Protein AF-A0A6V7I899-F1 (afdb_monomer_lite)

Radius of gyration: 15.11 Å; chains: 1; bounding box: 38×26×39 Å

InterPro domains:
  IPR002553 Clathrin/coatomer adaptor, adaptin-like, N-terminal [PF01602] (1-137)
  IPR011989 Armadillo-like helical [G3DSA:1.25.10.10] (1-137)
  IPR016024 Armadillo-type fold [SSF48371] (1-136)
  IPR017105 Adaptor protein complex AP-3, delta subunit [PTHR22781] (2-137)

Structure (mmCIF, N/CA/C/O backbone):
data_AF-A0A6V7I899-F1
#
_entry.id   AF-A0A6V7I899-F1
#
loop_
_atom_site.group_PDB
_atom_site.id
_atom_site.type_symbol
_atom_site.label_atom_id
_atom_site.label_alt_id
_atom_site.label_comp_id
_atom_site.label_asym_id
_atom_site.label_entity_id
_atom_site.label_seq_id
_atom_site.pdbx_PDB_ins_code
_atom_site.Cartn_x
_atom_site.Cartn_y
_atom_site.Cartn_z
_atom_site.occupancy
_atom_site.B_iso_or_equiv
_atom_site.auth_seq_id
_atom_site.auth_comp_id
_atom_site.auth_asym_id
_atom_site.auth_atom_id
_atom_site.pdbx_PDB_model_num
ATOM 1 N N . LEU A 1 1 ? 17.035 -5.166 -20.868 1.00 56.00 1 LEU A N 1
ATOM 2 C CA . LEU A 1 1 ? 16.602 -3.821 -20.410 1.00 56.00 1 LEU A CA 1
ATOM 3 C C . LEU A 1 1 ? 15.640 -3.909 -19.223 1.00 56.00 1 LEU A C 1
ATOM 5 O O . LEU A 1 1 ? 16.008 -3.423 -18.166 1.00 56.00 1 LEU A O 1
ATOM 9 N N . LEU A 1 2 ? 14.507 -4.622 -19.330 1.00 61.47 2 LEU A N 1
ATOM 10 C CA . LEU A 1 2 ? 13.535 -4.794 -18.228 1.00 61.47 2 LEU A CA 1
ATOM 11 C C . LEU A 1 2 ? 14.137 -5.317 -16.905 1.00 61.47 2 LEU A C 1
ATOM 13 O O . LEU A 1 2 ? 13.838 -4.766 -15.847 1.00 61.47 2 LEU A O 1
ATOM 17 N N . MET A 1 3 ? 15.039 -6.310 -16.945 1.00 71.50 3 MET A N 1
ATOM 18 C CA . MET A 1 3 ? 15.697 -6.805 -15.721 1.00 71.50 3 MET A CA 1
ATOM 19 C C . MET A 1 3 ? 16.576 -5.746 -15.037 1.00 71.50 3 MET A C 1
ATOM 21 O O . MET A 1 3 ? 16.564 -5.639 -13.816 1.00 71.50 3 MET A O 1
ATOM 25 N N . LEU A 1 4 ? 17.323 -4.942 -15.804 1.00 73.06 4 LEU A N 1
ATOM 26 C CA . LEU A 1 4 ? 18.197 -3.906 -15.240 1.00 73.06 4 LEU A CA 1
ATOM 27 C C . LEU A 1 4 ? 17.371 -2.801 -14.579 1.00 73.06 4 LEU A C 1
ATOM 29 O O . LEU A 1 4 ? 17.677 -2.400 -13.460 1.00 73.06 4 LEU A O 1
ATOM 33 N N . THR A 1 5 ? 16.287 -2.367 -15.227 1.00 74.25 5 THR A N 1
ATOM 34 C CA . THR A 1 5 ? 15.362 -1.374 -14.666 1.00 74.25 5 THR A CA 1
ATOM 35 C C . THR A 1 5 ? 14.711 -1.882 -13.380 1.00 74.25 5 THR A C 1
ATOM 37 O O . THR A 1 5 ? 14.693 -1.169 -12.382 1.00 74.25 5 THR A O 1
ATOM 40 N N . THR A 1 6 ? 14.252 -3.136 -13.361 1.00 78.69 6 THR A N 1
ATOM 41 C CA . THR A 1 6 ? 13.651 -3.756 -12.167 1.00 78.69 6 THR A CA 1
ATOM 42 C C . THR A 1 6 ? 14.662 -3.869 -11.023 1.00 78.69 6 THR A C 1
ATOM 44 O O . THR A 1 6 ? 14.337 -3.567 -9.877 1.00 78.69 6 THR A O 1
ATOM 47 N N . ASN A 1 7 ? 15.916 -4.217 -11.329 1.00 84.00 7 ASN A N 1
ATOM 48 C CA . ASN A 1 7 ? 16.988 -4.294 -10.335 1.00 84.00 7 ASN A CA 1
ATOM 49 C C . ASN A 1 7 ? 17.362 -2.923 -9.753 1.00 84.00 7 ASN A C 1
ATOM 51 O O . ASN A 1 7 ? 17.616 -2.829 -8.554 1.00 84.00 7 ASN A O 1
ATOM 55 N N . MET A 1 8 ? 17.373 -1.861 -10.567 1.00 87.44 8 MET A N 1
ATOM 56 C CA . MET A 1 8 ? 17.592 -0.495 -10.074 1.00 87.44 8 MET A CA 1
ATOM 57 C C . MET A 1 8 ? 16.446 -0.040 -9.169 1.00 87.44 8 MET A C 1
ATOM 59 O O . MET A 1 8 ? 16.702 0.409 -8.058 1.00 87.44 8 MET A O 1
ATOM 63 N N . ILE A 1 9 ? 15.191 -0.275 -9.570 1.00 87.00 9 ILE A N 1
ATOM 64 C CA . ILE A 1 9 ? 14.027 0.036 -8.727 1.00 87.00 9 ILE A CA 1
ATOM 65 C C . ILE A 1 9 ? 14.115 -0.717 -7.397 1.00 87.00 9 ILE A C 1
ATOM 67 O O . ILE A 1 9 ? 13.925 -0.124 -6.339 1.00 87.00 9 ILE A O 1
ATOM 71 N N . ARG A 1 10 ? 14.452 -2.013 -7.420 1.00 89.06 10 ARG A N 1
ATOM 72 C CA . ARG A 1 10 ? 14.617 -2.806 -6.194 1.00 89.06 10 ARG A CA 1
ATOM 73 C C . ARG A 1 10 ? 15.708 -2.235 -5.288 1.00 89.06 10 ARG A C 1
ATOM 75 O O . ARG A 1 10 ? 15.520 -2.191 -4.074 1.00 89.06 10 ARG A O 1
ATOM 82 N N . LYS A 1 11 ? 16.830 -1.787 -5.856 1.00 91.81 11 LYS A N 1
ATOM 83 C CA . LYS A 1 11 ? 17.900 -1.130 -5.096 1.00 91.81 11 LYS A CA 1
ATOM 84 C C . LYS A 1 11 ? 17.389 0.141 -4.413 1.00 91.81 11 LYS A C 1
ATOM 86 O O . LYS A 1 11 ? 17.626 0.309 -3.220 1.00 91.81 11 LYS A O 1
ATOM 91 N N . ASP A 1 12 ? 16.648 0.978 -5.133 1.00 91.69 12 ASP A N 1
ATOM 92 C CA . ASP A 1 12 ? 16.122 2.235 -4.592 1.00 91.69 12 ASP A CA 1
ATOM 93 C C . ASP A 1 12 ? 15.066 1.992 -3.501 1.00 91.69 12 ASP A C 1
ATOM 95 O O . ASP A 1 12 ? 15.077 2.656 -2.464 1.00 91.69 12 ASP A O 1
ATOM 99 N N . LEU A 1 13 ? 14.205 0.980 -3.673 1.00 91.31 13 LEU A N 1
ATOM 100 C CA . LEU A 1 13 ? 13.227 0.554 -2.660 1.00 91.31 13 LEU A CA 1
ATOM 101 C C . LEU A 1 13 ? 13.884 0.076 -1.358 1.00 91.31 13 LEU A C 1
ATOM 103 O O . LEU A 1 13 ? 13.314 0.256 -0.282 1.00 91.31 13 LEU A O 1
ATOM 107 N N . ASN A 1 14 ? 15.079 -0.507 -1.452 1.00 91.06 14 ASN A N 1
ATOM 108 C CA . ASN A 1 14 ? 15.859 -0.991 -0.315 1.00 91.06 14 ASN A CA 1
ATOM 109 C C . ASN A 1 14 ? 16.901 0.034 0.178 1.00 91.06 14 ASN A C 1
ATOM 111 O O . ASN A 1 14 ? 17.789 -0.319 0.958 1.00 91.06 14 ASN A O 1
ATOM 115 N N . SER A 1 15 ? 16.811 1.301 -0.249 1.00 92.44 15 SER A N 1
ATOM 116 C CA . SER A 1 15 ? 17.709 2.356 0.231 1.00 92.44 15 SER A CA 1
ATOM 117 C C . SER A 1 15 ?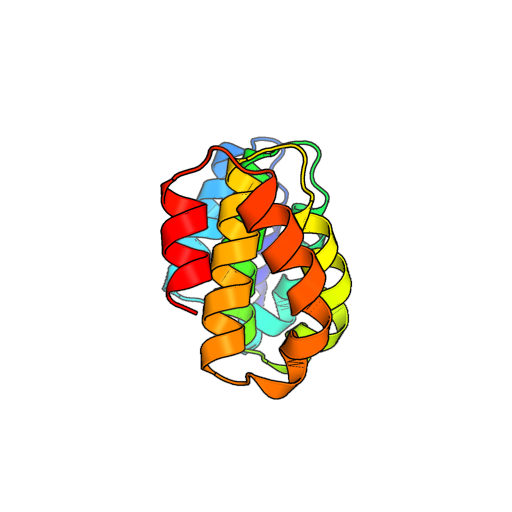 17.618 2.519 1.752 1.00 92.44 15 SER A C 1
ATOM 119 O O . SER A 1 15 ? 16.539 2.502 2.352 1.00 92.44 15 SER A O 1
ATOM 121 N N . GLN A 1 16 ? 18.768 2.735 2.398 1.00 90.19 16 GLN A N 1
ATOM 122 C CA . GLN A 1 16 ? 18.821 3.043 3.831 1.00 90.19 16 GLN A CA 1
ATOM 123 C C . GLN A 1 16 ? 18.106 4.365 4.147 1.00 90.19 16 GLN A C 1
ATOM 125 O O . GLN A 1 16 ? 17.491 4.521 5.214 1.00 90.19 16 GLN A O 1
ATOM 130 N N . ASN A 1 17 ? 18.141 5.302 3.199 1.00 94.00 17 ASN A N 1
ATOM 131 C CA . ASN A 1 17 ? 17.411 6.551 3.278 1.00 94.00 17 ASN A CA 1
ATOM 132 C C . ASN A 1 17 ? 15.933 6.323 2.928 1.00 94.00 17 ASN A C 1
ATOM 134 O O . ASN A 1 17 ? 15.565 5.938 1.820 1.00 94.00 17 ASN A O 1
ATOM 138 N N . GLN A 1 18 ? 15.060 6.610 3.894 1.00 93.50 18 GLN A N 1
ATOM 139 C CA . GLN A 1 18 ? 13.619 6.421 3.733 1.00 93.50 18 GLN A CA 1
ATOM 140 C C . GLN A 1 18 ? 12.993 7.342 2.686 1.00 93.50 18 GLN A C 1
ATOM 142 O O . GLN A 1 18 ? 11.941 7.012 2.144 1.00 93.50 18 GLN A O 1
ATOM 147 N N . TYR A 1 19 ? 13.603 8.496 2.419 1.00 94.88 19 TYR A N 1
ATOM 148 C CA . TYR A 1 19 ? 13.076 9.432 1.434 1.00 94.88 19 TYR A CA 1
ATOM 149 C C . TYR A 1 19 ? 13.340 8.941 0.016 1.00 94.88 19 TYR A C 1
ATOM 151 O O . TYR A 1 19 ? 12.439 9.028 -0.812 1.00 94.88 19 TYR A O 1
ATOM 159 N N . ASP A 1 20 ? 14.494 8.319 -0.224 1.00 94.19 20 ASP A N 1
ATOM 160 C CA . ASP A 1 20 ? 14.818 7.711 -1.517 1.00 94.19 20 ASP A CA 1
ATOM 161 C C . ASP A 1 20 ? 13.875 6.538 -1.801 1.00 94.19 20 ASP A C 1
ATOM 163 O O . ASP A 1 20 ? 13.207 6.510 -2.833 1.00 94.19 20 ASP A O 1
ATOM 167 N N . ALA A 1 21 ? 13.706 5.632 -0.830 1.00 94.44 21 ALA A N 1
ATOM 168 C CA . ALA A 1 21 ? 12.765 4.519 -0.953 1.00 94.44 21 ALA A CA 1
ATOM 169 C C . ALA A 1 21 ? 11.306 4.998 -1.106 1.00 94.44 21 ALA A C 1
ATOM 171 O O . ALA A 1 21 ? 10.535 4.458 -1.901 1.00 94.44 21 ALA A O 1
ATOM 172 N N . GLY A 1 22 ? 10.905 6.049 -0.383 1.00 94.69 22 GLY A N 1
ATOM 173 C CA . GLY A 1 22 ? 9.570 6.636 -0.508 1.00 94.69 22 GLY A CA 1
ATOM 174 C C . GLY A 1 22 ? 9.332 7.351 -1.840 1.00 94.69 22 GLY A C 1
ATOM 175 O O . GLY A 1 22 ? 8.211 7.309 -2.367 1.00 94.69 22 GLY A O 1
ATOM 176 N N . LEU A 1 23 ? 10.364 7.985 -2.400 1.00 94.75 23 LEU A N 1
ATOM 177 C CA . LEU A 1 23 ? 10.333 8.581 -3.731 1.00 94.75 23 LEU A CA 1
ATOM 178 C C . LEU A 1 23 ? 10.238 7.489 -4.795 1.00 94.75 23 LEU A C 1
ATOM 180 O O . LEU A 1 23 ? 9.377 7.589 -5.664 1.00 94.75 23 LEU A O 1
ATOM 184 N N . ALA A 1 24 ? 11.018 6.414 -4.668 1.00 94.62 24 ALA A N 1
ATOM 185 C CA . ALA A 1 24 ? 10.957 5.255 -5.553 1.00 94.62 24 ALA A CA 1
ATOM 186 C C . ALA A 1 24 ? 9.556 4.622 -5.567 1.00 94.62 24 ALA A C 1
ATOM 188 O O . ALA A 1 24 ? 8.988 4.425 -6.640 1.00 94.62 24 ALA A O 1
ATOM 189 N N . LEU A 1 25 ? 8.937 4.404 -4.398 1.00 95.31 25 LEU A N 1
ATOM 190 C CA . LEU A 1 25 ? 7.542 3.943 -4.303 1.00 95.31 25 LEU A CA 1
ATOM 191 C C . LEU A 1 25 ? 6.564 4.902 -4.995 1.00 95.31 25 LEU A C 1
ATOM 193 O O . LEU A 1 25 ? 5.647 4.473 -5.695 1.00 95.31 25 LEU A O 1
ATOM 197 N N . SER A 1 26 ? 6.746 6.210 -4.797 1.00 94.19 26 SER A N 1
ATOM 198 C CA . SER A 1 26 ? 5.863 7.222 -5.387 1.00 94.19 26 SER A CA 1
ATOM 199 C C . SER A 1 26 ? 6.010 7.273 -6.910 1.00 94.19 26 SER A C 1
ATOM 201 O O . SER A 1 26 ? 5.003 7.293 -7.612 1.00 94.19 26 SER A O 1
ATOM 203 N N . GLY A 1 27 ? 7.240 7.227 -7.422 1.00 92.81 27 GLY A N 1
ATOM 204 C CA . GLY A 1 27 ? 7.532 7.176 -8.852 1.00 92.81 27 GLY A CA 1
ATOM 205 C C . GLY A 1 27 ? 6.991 5.904 -9.496 1.00 92.81 27 GLY A C 1
ATOM 206 O O . GLY A 1 27 ? 6.253 5.983 -10.477 1.00 92.81 27 GLY A O 1
ATOM 207 N N . LEU A 1 28 ? 7.256 4.742 -8.888 1.00 93.69 28 LEU A N 1
ATOM 208 C CA . LEU A 1 28 ? 6.769 3.444 -9.362 1.00 93.69 28 LEU A CA 1
ATOM 209 C C . LEU A 1 28 ? 5.241 3.425 -9.521 1.00 93.69 28 LEU A C 1
ATOM 211 O O . LEU A 1 28 ? 4.725 2.839 -10.471 1.00 93.69 28 LEU A O 1
ATOM 215 N N . SER A 1 29 ? 4.504 4.118 -8.646 1.00 93.06 29 SER A N 1
ATOM 216 C CA . SER A 1 29 ? 3.038 4.203 -8.711 1.00 93.06 29 SER A CA 1
ATOM 217 C C . SER A 1 29 ? 2.492 4.795 -10.020 1.00 93.06 29 SER A C 1
ATOM 219 O O . SER A 1 29 ? 1.353 4.494 -10.391 1.00 93.06 29 SER A O 1
ATOM 221 N N . CYS A 1 30 ? 3.294 5.597 -10.730 1.00 92.06 30 CYS A N 1
ATOM 222 C CA . CYS A 1 30 ? 2.905 6.264 -11.971 1.00 92.06 30 CYS A CA 1
ATOM 223 C C . CYS A 1 30 ? 2.997 5.351 -13.201 1.00 92.06 30 CYS A C 1
ATOM 225 O O . CYS A 1 30 ? 2.216 5.515 -14.134 1.00 92.06 30 CYS A O 1
ATOM 227 N N . PHE A 1 31 ? 3.924 4.391 -13.209 1.00 92.50 31 PHE A N 1
ATOM 228 C CA . PHE A 1 31 ? 4.238 3.578 -14.394 1.00 92.50 31 PHE A CA 1
ATOM 229 C C . PHE A 1 31 ? 4.258 2.068 -14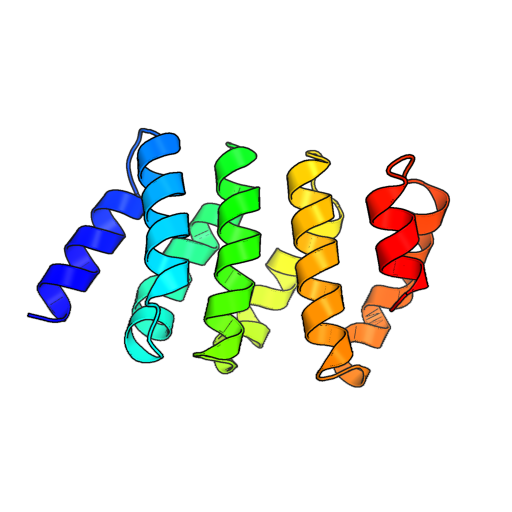.128 1.00 92.50 31 PHE A C 1
ATOM 231 O O . PHE A 1 31 ? 4.745 1.298 -14.954 1.00 92.50 31 PHE A O 1
ATOM 238 N N . ILE A 1 32 ? 3.716 1.614 -12.996 1.00 93.62 32 ILE A N 1
ATOM 239 C CA . ILE A 1 32 ? 3.667 0.186 -12.681 1.00 93.62 32 ILE A CA 1
ATOM 240 C C . ILE A 1 32 ? 2.880 -0.612 -13.736 1.00 93.62 32 ILE A C 1
ATOM 242 O O . ILE A 1 32 ? 1.703 -0.346 -14.019 1.00 93.62 32 ILE A O 1
ATOM 246 N N . SER A 1 33 ? 3.552 -1.617 -14.298 1.00 93.38 33 SER A N 1
ATOM 247 C CA . SER A 1 33 ? 3.004 -2.624 -15.208 1.00 93.38 33 SER A CA 1
ATOM 248 C C . SER A 1 33 ? 2.681 -3.927 -14.456 1.00 93.38 33 SER A C 1
ATOM 250 O O . SER A 1 33 ? 3.134 -4.099 -13.322 1.00 93.38 33 SER A O 1
ATOM 252 N N . PRO A 1 34 ? 1.912 -4.861 -15.049 1.00 94.19 34 PRO A N 1
ATOM 253 C CA . PRO A 1 34 ? 1.666 -6.178 -14.452 1.00 94.19 34 PRO A CA 1
ATOM 254 C C . PRO A 1 34 ? 2.948 -6.964 -14.148 1.00 94.19 34 PRO A C 1
ATOM 256 O O . PRO A 1 34 ? 3.040 -7.584 -13.091 1.00 94.19 34 PRO A O 1
ATOM 259 N N . ASP A 1 35 ? 3.957 -6.890 -15.020 1.00 92.12 35 ASP A N 1
ATOM 260 C CA . ASP A 1 35 ? 5.231 -7.589 -14.810 1.00 92.12 35 ASP A CA 1
ATOM 261 C C . ASP A 1 35 ? 6.033 -6.971 -13.662 1.00 92.12 35 ASP A C 1
ATOM 263 O O . ASP A 1 35 ? 6.450 -7.683 -12.754 1.00 92.12 35 ASP A O 1
ATOM 267 N N . LEU A 1 36 ? 6.138 -5.635 -13.612 1.00 92.88 36 LEU A N 1
ATOM 268 C CA . LEU A 1 36 ? 6.775 -4.942 -12.485 1.00 92.88 36 LEU A CA 1
ATOM 269 C C . LEU A 1 36 ? 6.043 -5.209 -11.166 1.00 92.88 36 LEU A C 1
ATOM 271 O O . LEU A 1 36 ? 6.676 -5.372 -10.127 1.00 92.88 36 LEU A O 1
ATOM 275 N N . ALA A 1 37 ? 4.709 -5.258 -11.197 1.00 94.19 37 ALA A N 1
ATOM 276 C CA . ALA A 1 37 ? 3.905 -5.596 -10.031 1.00 94.19 37 ALA A CA 1
ATOM 277 C C . ALA A 1 37 ? 4.216 -7.009 -9.530 1.00 94.19 37 ALA A C 1
ATOM 279 O O . ALA A 1 37 ? 4.433 -7.185 -8.334 1.00 94.19 37 ALA A O 1
ATOM 280 N N . ARG A 1 38 ? 4.289 -7.993 -10.431 1.00 94.06 38 ARG A N 1
ATOM 281 C CA . ARG A 1 38 ? 4.638 -9.378 -10.096 1.00 94.06 38 ARG A CA 1
ATOM 282 C C . ARG A 1 38 ? 6.052 -9.486 -9.516 1.00 94.06 38 ARG A C 1
ATOM 284 O O . ARG A 1 38 ? 6.237 -10.159 -8.506 1.00 94.06 38 ARG A O 1
ATOM 291 N N . ASP A 1 39 ? 7.016 -8.787 -10.106 1.00 93.38 39 ASP A N 1
ATOM 292 C CA . ASP A 1 39 ? 8.434 -8.904 -9.744 1.00 93.38 39 ASP A CA 1
ATOM 293 C C . ASP A 1 39 ? 8.813 -8.146 -8.461 1.00 93.38 39 ASP A C 1
ATOM 295 O O . ASP A 1 39 ? 9.788 -8.506 -7.795 1.00 93.38 39 ASP A O 1
ATOM 299 N N . LEU A 1 40 ? 8.061 -7.095 -8.108 1.00 94.12 40 LEU A N 1
ATOM 300 C CA . LEU A 1 40 ? 8.360 -6.207 -6.975 1.00 94.12 40 LEU A CA 1
ATOM 301 C C . LEU A 1 40 ? 7.380 -6.343 -5.803 1.00 94.12 40 LEU A C 1
ATOM 303 O O . LEU A 1 40 ? 7.604 -5.738 -4.757 1.00 94.12 40 LEU A O 1
ATOM 307 N N . VAL A 1 41 ? 6.296 -7.121 -5.925 1.00 94.56 41 VAL A N 1
ATOM 308 C CA . VAL A 1 41 ? 5.289 -7.244 -4.851 1.00 94.56 41 VAL A CA 1
ATOM 309 C C . VAL A 1 41 ? 5.903 -7.669 -3.519 1.00 94.56 41 VAL A C 1
ATOM 311 O O . VAL A 1 41 ? 5.518 -7.150 -2.474 1.00 94.56 41 VAL A O 1
ATOM 314 N N . ASN A 1 42 ? 6.884 -8.573 -3.542 1.00 94.00 42 ASN A N 1
ATOM 315 C CA . ASN A 1 42 ? 7.544 -9.046 -2.329 1.00 94.00 42 ASN A CA 1
ATOM 316 C C . ASN A 1 42 ? 8.362 -7.932 -1.665 1.00 94.00 42 ASN A C 1
ATOM 318 O O . ASN A 1 42 ? 8.231 -7.739 -0.458 1.00 94.00 42 ASN A O 1
ATOM 322 N N . ASP A 1 43 ? 9.113 -7.152 -2.448 1.00 94.19 43 ASP A N 1
ATOM 323 C CA . ASP A 1 43 ? 9.862 -5.983 -1.969 1.00 94.19 43 ASP A CA 1
ATOM 324 C C . ASP A 1 43 ? 8.927 -4.892 -1.412 1.00 94.19 43 ASP A C 1
ATOM 326 O O . ASP A 1 43 ? 9.220 -4.239 -0.416 1.00 94.19 43 ASP A O 1
ATOM 330 N N . ILE A 1 44 ? 7.750 -4.697 -2.011 1.00 95.12 44 ILE A N 1
ATOM 331 C CA . ILE A 1 44 ? 6.764 -3.734 -1.494 1.00 95.12 44 ILE A CA 1
ATOM 332 C C . ILE A 1 44 ? 6.125 -4.264 -0.200 1.00 95.12 44 ILE A C 1
ATOM 334 O 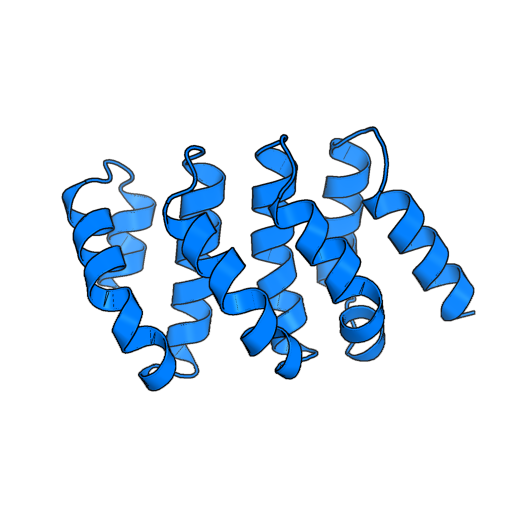O . ILE A 1 44 ? 5.889 -3.502 0.740 1.00 95.12 44 ILE A O 1
ATOM 338 N N . MET A 1 45 ? 5.872 -5.573 -0.113 1.00 93.88 45 MET A N 1
ATOM 339 C CA . MET A 1 45 ? 5.322 -6.197 1.089 1.00 93.88 45 MET A CA 1
ATOM 340 C C . MET A 1 45 ? 6.275 -6.128 2.286 1.00 93.88 45 MET A C 1
ATOM 342 O O . MET A 1 45 ? 5.795 -5.959 3.406 1.00 93.88 45 MET A O 1
ATOM 346 N N . THR A 1 46 ? 7.594 -6.222 2.093 1.00 94.19 46 THR A N 1
ATOM 347 C CA . THR A 1 46 ? 8.560 -6.038 3.195 1.00 94.19 46 THR A CA 1
ATOM 348 C C . THR A 1 46 ? 8.547 -4.600 3.723 1.00 94.19 46 THR A C 1
ATOM 350 O O . THR A 1 46 ? 8.694 -4.374 4.926 1.00 94.19 46 THR A O 1
ATOM 353 N N . LEU A 1 47 ? 8.268 -3.609 2.871 1.00 94.75 47 LEU A N 1
ATOM 354 C CA . LEU A 1 47 ? 8.142 -2.211 3.296 1.00 94.75 47 LEU A CA 1
ATOM 355 C C . LEU A 1 47 ? 6.885 -1.952 4.150 1.00 94.75 47 LEU A C 1
ATOM 357 O O . LEU A 1 47 ? 6.891 -1.025 4.963 1.00 94.75 47 LEU A O 1
ATOM 361 N N . LEU A 1 48 ? 5.846 -2.798 4.066 1.00 94.19 48 LEU A N 1
ATOM 362 C CA . LEU A 1 48 ? 4.685 -2.742 4.976 1.00 94.19 48 LEU A CA 1
ATOM 363 C C . LEU A 1 48 ? 5.060 -3.040 6.436 1.00 94.19 48 LEU A C 1
ATOM 365 O O . LEU A 1 48 ? 4.365 -2.593 7.351 1.00 94.19 48 LEU A O 1
ATOM 369 N N . THR A 1 49 ? 6.150 -3.777 6.659 1.00 93.31 49 THR A N 1
ATOM 370 C CA . THR A 1 49 ? 6.662 -4.129 7.992 1.00 93.31 49 THR A CA 1
ATOM 371 C C . THR A 1 49 ? 7.824 -3.240 8.436 1.00 93.31 49 THR A C 1
ATOM 373 O O . THR A 1 49 ? 8.462 -3.519 9.445 1.00 93.31 49 THR A O 1
ATOM 376 N N . SER A 1 50 ? 8.118 -2.158 7.705 1.00 94.38 50 SER A N 1
ATOM 377 C CA . SER A 1 50 ? 9.189 -1.229 8.071 1.00 94.38 50 SER A CA 1
ATOM 378 C C . SER A 1 50 ? 8.944 -0.594 9.443 1.00 94.38 50 SER A C 1
ATOM 380 O O . SER A 1 50 ? 7.821 -0.206 9.774 1.00 94.38 50 SER A O 1
ATOM 382 N N . THR A 1 51 ? 10.008 -0.381 10.217 1.00 94.19 51 THR A N 1
ATOM 383 C CA . THR A 1 51 ? 9.946 0.394 11.468 1.00 94.19 51 THR A CA 1
ATOM 384 C C . THR A 1 51 ? 9.533 1.848 11.223 1.00 94.19 51 THR A C 1
ATOM 386 O O . THR A 1 51 ? 8.949 2.482 12.099 1.00 94.19 51 THR A O 1
ATOM 389 N N . LYS A 1 52 ? 9.750 2.363 10.006 1.00 94.94 52 LYS A N 1
ATOM 390 C CA . LYS A 1 52 ? 9.482 3.751 9.617 1.00 94.94 52 LYS A CA 1
ATOM 391 C C . LYS A 1 52 ? 8.026 3.917 9.141 1.00 94.94 52 LYS A C 1
ATOM 393 O O . LYS A 1 52 ? 7.684 3.393 8.075 1.00 94.94 52 LYS A O 1
ATOM 398 N N . PRO A 1 53 ? 7.168 4.683 9.847 1.00 96.12 53 PRO A N 1
ATOM 399 C CA . PRO A 1 53 ? 5.762 4.859 9.459 1.00 96.12 53 PRO A CA 1
ATOM 400 C C . PRO A 1 53 ? 5.581 5.476 8.069 1.00 96.12 53 PRO A C 1
ATOM 402 O O . PRO A 1 53 ? 4.683 5.095 7.319 1.00 96.12 53 PRO A O 1
ATOM 405 N N . TYR A 1 54 ? 6.486 6.379 7.683 1.00 95.88 54 TYR A N 1
ATOM 406 C CA . TYR A 1 54 ? 6.504 6.989 6.355 1.00 95.88 54 TYR A CA 1
ATOM 407 C C . TYR A 1 54 ? 6.547 5.942 5.229 1.00 95.88 54 TYR A C 1
ATOM 409 O O . TYR A 1 54 ? 5.747 6.012 4.291 1.00 95.88 54 TYR A O 1
ATOM 417 N N . LEU A 1 55 ? 7.429 4.942 5.356 1.00 96.94 55 LEU A N 1
ATOM 418 C CA . LEU A 1 55 ? 7.556 3.859 4.381 1.00 96.94 55 LEU A CA 1
ATOM 419 C C . LEU A 1 55 ? 6.344 2.935 4.408 1.00 96.94 55 LEU A C 1
ATOM 421 O O . LEU A 1 55 ? 5.805 2.643 3.343 1.00 96.94 55 LEU A O 1
ATOM 425 N N . ARG A 1 56 ? 5.852 2.557 5.598 1.00 96.88 56 ARG A N 1
ATOM 426 C CA . ARG A 1 56 ? 4.635 1.735 5.717 1.00 96.88 56 ARG A CA 1
ATOM 427 C C . ARG A 1 56 ? 3.454 2.387 5.004 1.00 96.88 56 ARG A C 1
ATOM 429 O O . ARG A 1 56 ? 2.789 1.745 4.196 1.00 96.88 56 ARG A O 1
ATOM 436 N N . LYS A 1 57 ? 3.233 3.687 5.228 1.00 96.38 57 LYS A N 1
ATOM 437 C CA . LYS A 1 57 ? 2.150 4.452 4.595 1.00 96.38 57 LYS A CA 1
ATOM 438 C C . LYS A 1 57 ? 2.269 4.446 3.070 1.00 96.38 57 LYS A C 1
ATOM 440 O O . LYS A 1 57 ? 1.286 4.200 2.372 1.00 96.38 57 LYS A O 1
ATOM 445 N N . LYS A 1 58 ? 3.467 4.717 2.543 1.00 96.56 58 LYS A N 1
ATOM 446 C CA . LYS A 1 58 ? 3.731 4.713 1.096 1.00 96.56 58 LYS A CA 1
ATOM 447 C C . LYS A 1 58 ? 3.555 3.316 0.496 1.00 96.56 58 LYS A C 1
ATOM 449 O O . LYS A 1 58 ? 2.929 3.195 -0.553 1.00 96.56 58 LYS A O 1
ATOM 454 N N . ALA A 1 59 ? 4.029 2.278 1.180 1.00 96.75 59 ALA A N 1
ATOM 455 C CA . ALA A 1 59 ? 3.883 0.890 0.758 1.00 96.75 59 ALA A CA 1
ATOM 456 C C . ALA A 1 59 ? 2.408 0.469 0.703 1.00 96.75 59 ALA A C 1
ATOM 458 O O . ALA A 1 59 ? 1.983 -0.097 -0.299 1.00 96.75 59 ALA A O 1
ATOM 459 N N . VAL A 1 60 ? 1.593 0.832 1.703 1.00 97.12 60 VAL A N 1
ATOM 460 C CA . VAL A 1 60 ? 0.140 0.573 1.694 1.00 97.12 60 VAL A CA 1
ATOM 461 C C . VAL A 1 60 ? -0.527 1.180 0.456 1.00 97.12 60 VAL A C 1
ATOM 463 O O . VAL A 1 60 ? -1.262 0.492 -0.250 1.00 97.12 60 VAL A O 1
ATOM 466 N N . LEU A 1 61 ? -0.241 2.448 0.144 1.00 96.12 61 LEU A N 1
ATOM 467 C CA . LEU A 1 61 ? -0.788 3.102 -1.051 1.00 96.12 61 LEU A CA 1
ATOM 468 C C . LEU A 1 61 ? -0.284 2.456 -2.349 1.00 96.12 61 LEU A C 1
ATOM 470 O O . LEU A 1 61 ? -1.042 2.333 -3.311 1.00 96.12 61 LEU A O 1
ATOM 474 N N . MET A 1 62 ? 0.975 2.018 -2.376 1.00 96.06 62 MET A N 1
ATOM 475 C CA . MET A 1 62 ? 1.553 1.336 -3.529 1.00 96.06 62 MET A CA 1
ATOM 476 C C . MET A 1 62 ? 0.911 -0.038 -3.766 1.00 96.06 62 MET A C 1
ATOM 478 O O . MET A 1 62 ? 0.626 -0.389 -4.912 1.00 96.06 62 MET A O 1
ATOM 482 N N . MET A 1 63 ? 0.586 -0.779 -2.701 1.00 95.19 63 MET A N 1
ATOM 483 C CA . MET A 1 63 ? -0.106 -2.070 -2.796 1.00 95.19 63 MET A CA 1
ATOM 484 C C . MET A 1 63 ? -1.454 -1.955 -3.512 1.00 95.19 63 MET A C 1
ATOM 486 O O . MET A 1 63 ? -1.798 -2.834 -4.295 1.00 95.19 63 MET A O 1
ATOM 490 N N . TYR A 1 64 ? -2.188 -0.851 -3.339 1.00 94.88 64 TYR A N 1
ATOM 491 C CA . TYR A 1 64 ? -3.409 -0.618 -4.115 1.00 94.88 64 TYR A CA 1
ATOM 492 C C . TYR A 1 64 ? -3.145 -0.635 -5.625 1.00 94.88 64 TYR A C 1
ATOM 494 O O . TYR A 1 64 ? -3.848 -1.314 -6.371 1.00 94.88 64 TYR A O 1
ATOM 502 N N . LYS A 1 65 ? -2.102 0.068 -6.084 1.00 94.81 65 LYS A N 1
ATOM 503 C CA . LYS A 1 65 ? -1.718 0.095 -7.504 1.00 94.81 65 LYS A CA 1
ATOM 504 C C . LYS A 1 65 ? -1.261 -1.280 -7.993 1.00 94.81 65 LYS A C 1
ATOM 506 O O . LYS A 1 65 ? -1.616 -1.656 -9.107 1.00 94.81 65 LYS A O 1
ATOM 511 N N . VAL A 1 66 ? -0.545 -2.034 -7.154 1.00 95.69 66 VAL A N 1
ATOM 512 C CA . VAL A 1 66 ? -0.176 -3.432 -7.429 1.00 95.69 66 VAL A CA 1
ATOM 513 C C . VAL A 1 66 ? -1.430 -4.273 -7.650 1.00 95.69 66 VAL A C 1
ATOM 515 O O . VAL A 1 66 ? -1.529 -4.912 -8.687 1.00 95.69 66 VAL A O 1
ATOM 518 N N . PHE A 1 67 ? -2.433 -4.212 -6.769 1.00 94.38 67 PHE A N 1
ATOM 519 C CA . PHE A 1 67 ? -3.662 -5.007 -6.915 1.00 94.38 67 PHE A CA 1
ATOM 520 C C . PHE A 1 67 ? -4.469 -4.669 -8.172 1.00 94.38 67 PHE A C 1
ATOM 522 O O . PHE A 1 67 ? -5.149 -5.536 -8.712 1.00 94.38 67 PHE A O 1
ATOM 529 N N . LEU A 1 68 ? -4.390 -3.428 -8.661 1.00 92.19 68 LEU A N 1
ATOM 530 C CA . LEU A 1 68 ? -5.021 -3.042 -9.926 1.00 92.19 68 LEU A CA 1
ATOM 531 C C . LEU A 1 68 ? -4.320 -3.633 -11.158 1.00 92.19 68 LEU A C 1
ATOM 533 O O . LEU A 1 68 ? -4.952 -3.741 -12.207 1.00 92.19 68 LEU A O 1
ATOM 537 N N . ARG A 1 69 ? -3.029 -3.973 -11.061 1.00 94.56 69 ARG A N 1
ATOM 538 C CA . ARG A 1 69 ? -2.228 -4.533 -12.164 1.00 94.56 69 ARG A CA 1
ATOM 539 C C . ARG A 1 69 ? -2.013 -6.043 -12.055 1.00 94.56 69 ARG A C 1
ATOM 541 O O . ARG A 1 69 ? -1.933 -6.703 -13.082 1.00 94.56 69 ARG A O 1
ATOM 548 N N . PHE A 1 70 ? -1.930 -6.565 -10.836 1.00 94.50 70 PHE A N 1
ATOM 549 C CA . PHE A 1 70 ? -1.689 -7.964 -10.493 1.00 94.50 70 PHE A CA 1
ATOM 550 C C . PHE A 1 70 ? -2.611 -8.372 -9.323 1.00 94.50 70 PHE A C 1
ATOM 552 O O . PHE A 1 70 ? -2.203 -8.343 -8.156 1.00 94.50 70 PHE A O 1
ATOM 559 N N . PRO A 1 71 ? -3.890 -8.692 -9.602 1.00 91.62 71 PRO A N 1
ATOM 560 C CA . PRO A 1 71 ? -4.885 -8.984 -8.571 1.00 91.62 71 PRO A CA 1
ATOM 561 C C . PRO A 1 71 ? -4.575 -10.229 -7.731 1.00 91.62 71 PRO A C 1
ATOM 563 O O . PRO A 1 71 ? -5.012 -10.292 -6.579 1.00 91.62 71 PRO A O 1
ATOM 566 N N . GLU A 1 72 ? -3.812 -11.205 -8.248 1.00 92.25 72 GLU A N 1
ATOM 567 C CA . GLU A 1 72 ? -3.458 -12.410 -7.481 1.00 92.25 72 GLU A CA 1
ATOM 568 C C . GLU A 1 72 ? -2.639 -12.090 -6.220 1.00 92.25 72 GLU A C 1
ATOM 570 O O . GLU A 1 72 ? -2.725 -12.824 -5.234 1.00 92.25 72 GLU A O 1
ATOM 575 N N . ALA A 1 73 ? -1.929 -10.953 -6.194 1.00 92.25 73 ALA A N 1
ATOM 576 C CA . ALA A 1 73 ? -1.208 -10.471 -5.016 1.00 92.25 73 ALA A CA 1
ATOM 577 C C . ALA A 1 73 ? -2.113 -10.110 -3.828 1.00 92.25 73 ALA A C 1
ATOM 579 O O . ALA A 1 73 ? -1.631 -10.032 -2.697 1.00 92.25 73 ALA A O 1
ATOM 580 N N . LEU A 1 74 ? -3.413 -9.880 -4.046 1.00 90.81 74 LEU A N 1
ATOM 581 C CA . LEU A 1 74 ? -4.318 -9.452 -2.981 1.00 90.81 74 LEU A CA 1
ATOM 582 C C . LEU A 1 74 ? -4.453 -10.510 -1.887 1.00 90.81 74 LEU A C 1
ATOM 584 O O . LEU A 1 74 ? -4.333 -10.179 -0.713 1.00 90.81 74 LEU A O 1
ATOM 588 N N . ARG A 1 75 ? -4.671 -11.778 -2.256 1.00 88.88 75 ARG A N 1
ATOM 589 C CA . ARG A 1 75 ? -4.871 -12.872 -1.290 1.00 88.88 75 ARG A CA 1
ATOM 590 C C . ARG A 1 75 ? -3.711 -13.005 -0.288 1.00 88.88 75 ARG A C 1
ATOM 592 O O . ARG A 1 75 ? -3.995 -12.975 0.907 1.00 88.88 75 ARG A O 1
ATOM 599 N N . PRO A 1 76 ? -2.434 -13.101 -0.713 1.00 90.75 76 PRO A N 1
ATOM 600 C CA . PRO A 1 76 ? -1.313 -13.198 0.224 1.00 90.75 76 PRO A CA 1
ATOM 601 C C . PRO A 1 76 ? -1.037 -11.891 0.982 1.00 90.75 76 PRO A C 1
ATOM 603 O O . PRO A 1 76 ? -0.551 -11.935 2.110 1.00 90.75 76 PRO A O 1
ATOM 606 N N . ALA A 1 77 ? -1.354 -10.727 0.407 1.00 91.44 77 ALA A N 1
ATOM 607 C CA . ALA A 1 77 ? -1.127 -9.438 1.062 1.00 91.44 77 ALA A CA 1
ATOM 608 C C . ALA A 1 77 ? -2.244 -9.028 2.038 1.00 91.44 77 ALA A C 1
ATOM 610 O O . ALA A 1 77 ? -2.031 -8.162 2.888 1.00 91.44 77 ALA A O 1
ATOM 611 N N . PHE A 1 78 ? -3.434 -9.624 1.930 1.00 89.69 78 PHE A N 1
ATOM 612 C CA . PHE A 1 78 ? -4.613 -9.216 2.691 1.00 89.69 78 PHE A CA 1
ATOM 613 C C . PHE A 1 78 ? -4.440 -9.297 4.218 1.00 89.69 78 PHE A C 1
ATOM 615 O O . PHE A 1 78 ? -4.820 -8.330 4.881 1.00 89.69 78 PHE A O 1
ATOM 622 N N . PRO A 1 79 ? -3.824 -10.349 4.804 1.00 91.06 79 PRO A N 1
ATOM 623 C CA . PRO A 1 79 ? -3.571 -10.392 6.247 1.00 91.06 79 PRO A CA 1
ATOM 624 C C . PRO A 1 79 ? -2.723 -9.208 6.729 1.00 91.06 79 PRO A C 1
ATOM 626 O O . PRO A 1 79 ? -3.110 -8.511 7.663 1.00 91.06 79 PRO A O 1
ATOM 629 N N . ARG A 1 80 ? -1.635 -8.896 6.010 1.00 91.38 80 ARG A N 1
ATOM 630 C CA . ARG A 1 80 ? -0.772 -7.742 6.308 1.00 91.38 80 ARG A CA 1
ATOM 631 C C . ARG A 1 80 ? -1.524 -6.422 6.169 1.00 91.38 80 ARG A C 1
ATOM 633 O O . ARG A 1 80 ? -1.359 -5.535 6.996 1.00 91.38 80 ARG A O 1
ATOM 640 N N . LEU A 1 81 ? -2.366 -6.279 5.143 1.00 91.25 81 LEU A N 1
ATOM 641 C CA . LEU A 1 81 ? -3.180 -5.075 4.961 1.00 91.25 81 LEU A CA 1
ATOM 642 C C . LEU A 1 81 ? -4.185 -4.891 6.109 1.00 91.25 81 LEU A C 1
ATOM 644 O O . LEU A 1 81 ? -4.381 -3.768 6.567 1.00 91.25 81 LEU A O 1
ATOM 648 N N . LYS A 1 82 ? -4.780 -5.986 6.598 1.00 90.38 82 LYS A N 1
ATOM 649 C CA . LYS A 1 82 ? -5.685 -5.977 7.751 1.00 90.38 82 LYS A CA 1
ATOM 650 C C . LYS A 1 82 ? -4.970 -5.517 9.020 1.00 90.38 82 LYS A C 1
ATOM 652 O O . LYS A 1 82 ? -5.501 -4.662 9.715 1.00 90.38 82 LYS A O 1
ATOM 657 N N . GLU A 1 83 ? -3.754 -5.993 9.279 1.00 92.06 83 GLU A N 1
ATOM 658 C CA . GLU A 1 83 ? -2.938 -5.520 10.410 1.00 92.06 83 GLU A CA 1
ATOM 659 C C . GLU A 1 83 ? -2.670 -4.010 10.341 1.00 92.06 83 GLU A C 1
ATOM 661 O O . GLU A 1 83 ? -2.608 -3.338 11.367 1.00 92.06 83 GLU A O 1
ATOM 666 N N . LYS A 1 84 ? -2.536 -3.436 9.135 1.00 93.38 84 LYS A N 1
ATOM 667 C CA . LYS A 1 84 ? -2.316 -1.988 8.977 1.00 93.38 84 LYS A CA 1
ATOM 668 C C . LYS A 1 84 ? -3.548 -1.139 9.321 1.00 93.38 84 LYS A C 1
ATOM 670 O O . LYS A 1 84 ? -3.392 0.061 9.527 1.00 93.38 84 LYS A O 1
ATOM 675 N N . LEU A 1 85 ? -4.746 -1.723 9.423 1.00 90.06 85 LEU A N 1
ATOM 676 C CA . LEU A 1 85 ? -5.941 -1.018 9.916 1.00 90.06 85 LEU A CA 1
ATOM 677 C C . LEU A 1 85 ? -5.850 -0.682 11.411 1.00 90.06 85 LEU A C 1
ATOM 679 O O . LEU A 1 85 ? -6.545 0.214 11.880 1.00 90.06 85 LEU A O 1
ATOM 683 N N . GLU A 1 86 ? -4.982 -1.367 12.150 1.00 90.00 86 GLU A N 1
ATOM 684 C CA . GLU A 1 86 ? -4.717 -1.125 13.570 1.00 90.00 86 GLU A CA 1
ATOM 685 C C . GLU A 1 86 ? -3.268 -0.640 13.786 1.00 90.00 86 GLU A C 1
ATOM 687 O O . GLU A 1 86 ? -2.707 -0.806 14.866 1.00 90.00 86 GLU A O 1
ATOM 692 N N . ASP A 1 87 ? -2.637 -0.041 12.762 1.00 93.19 87 ASP A N 1
ATOM 693 C CA . ASP A 1 87 ? -1.281 0.512 12.889 1.00 93.19 87 ASP A CA 1
ATOM 694 C C . ASP A 1 87 ? -1.263 1.680 13.898 1.00 93.19 87 ASP A C 1
ATOM 696 O O . ASP A 1 87 ? -2.177 2.509 13.880 1.00 93.19 87 ASP A O 1
ATOM 700 N N . PRO A 1 88 ? -0.227 1.787 14.756 1.00 91.06 88 PRO A N 1
ATOM 701 C CA . PRO A 1 88 ? -0.127 2.867 15.739 1.00 91.06 88 PRO A CA 1
ATOM 702 C C . PRO A 1 88 ? 0.031 4.253 15.100 1.00 9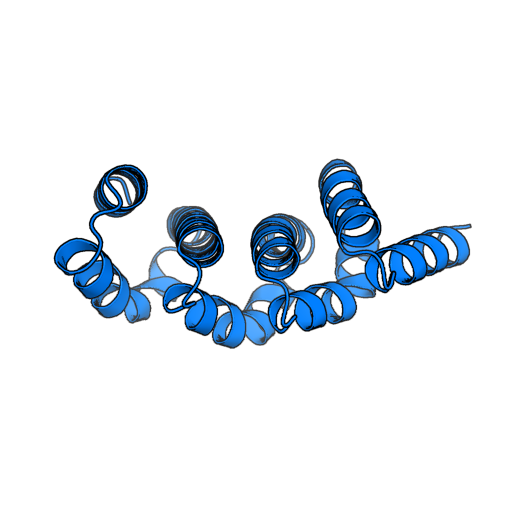1.06 88 PRO A C 1
ATOM 704 O O . PRO A 1 88 ? -0.300 5.258 15.726 1.00 91.06 88 PRO A O 1
ATOM 707 N N . ASP A 1 89 ? 0.541 4.330 13.866 1.00 92.94 89 ASP A N 1
ATOM 708 C CA . ASP A 1 89 ? 0.608 5.587 13.126 1.00 92.94 89 ASP A CA 1
ATOM 709 C C . ASP A 1 89 ? -0.722 5.870 12.418 1.00 92.94 89 ASP A C 1
ATOM 711 O O . ASP A 1 89 ? -1.151 5.137 11.520 1.00 92.94 89 ASP A O 1
ATOM 715 N N . SER A 1 90 ? -1.355 6.988 12.775 1.00 89.81 90 SER A N 1
ATOM 716 C CA . SER A 1 90 ? -2.652 7.395 12.222 1.00 89.81 90 SER A CA 1
ATOM 717 C C . SER A 1 90 ? -2.619 7.619 10.706 1.00 89.81 90 SER A C 1
ATOM 719 O O . SER A 1 90 ? -3.629 7.419 10.024 1.00 89.81 90 SER A O 1
ATOM 721 N N . GLY A 1 91 ? -1.466 7.996 10.144 1.00 91.12 91 GLY A N 1
ATOM 722 C CA . GLY A 1 91 ? -1.270 8.166 8.709 1.00 91.12 91 GLY A CA 1
ATOM 723 C C . GLY A 1 91 ? -1.231 6.835 7.960 1.00 91.12 91 GLY A C 1
ATOM 724 O O . GLY A 1 91 ? -1.814 6.726 6.878 1.00 91.12 91 GLY A O 1
ATOM 725 N N . VAL A 1 92 ? -0.580 5.818 8.532 1.00 95.06 92 VAL A N 1
ATOM 726 C CA . VAL A 1 92 ? -0.583 4.443 8.008 1.00 95.06 92 VAL A CA 1
ATOM 727 C C . VAL A 1 92 ? -1.986 3.848 8.092 1.00 95.06 92 VAL A C 1
ATOM 729 O O . VAL A 1 92 ? -2.489 3.345 7.086 1.00 95.06 92 VAL A O 1
ATOM 732 N N . GLN A 1 93 ? -2.648 3.982 9.244 1.00 92.62 93 GLN A N 1
ATOM 733 C CA . GLN A 1 93 ? -4.019 3.516 9.447 1.00 92.62 93 GLN A CA 1
ATOM 734 C C . GLN A 1 93 ? -4.991 4.152 8.442 1.00 92.62 93 GLN A C 1
ATOM 736 O O . GLN A 1 93 ? -5.757 3.452 7.778 1.00 92.62 93 GLN A O 1
ATOM 741 N N . SER A 1 94 ? -4.914 5.473 8.254 1.00 89.69 94 SER A N 1
ATOM 742 C CA . SER A 1 94 ? -5.751 6.199 7.288 1.00 89.69 94 SER A CA 1
ATOM 743 C C . SER A 1 94 ? -5.522 5.723 5.850 1.00 89.69 94 SER A C 1
ATOM 745 O O . SER A 1 94 ? -6.471 5.592 5.072 1.00 89.69 94 SER A O 1
ATOM 747 N N . ALA A 1 95 ? -4.268 5.444 5.481 1.00 93.12 95 ALA A N 1
ATOM 748 C CA . ALA A 1 95 ? -3.943 4.888 4.172 1.00 93.12 95 ALA A CA 1
ATOM 749 C C . ALA A 1 95 ? -4.507 3.470 4.003 1.00 93.12 95 ALA A C 1
ATOM 751 O O . ALA A 1 95 ? -5.051 3.166 2.942 1.00 93.12 95 ALA A O 1
ATOM 752 N N . ALA A 1 96 ? -4.432 2.630 5.039 1.00 93.50 96 ALA A N 1
ATOM 753 C CA . ALA A 1 96 ? -4.972 1.274 5.011 1.00 93.50 96 ALA A CA 1
ATOM 754 C C . ALA A 1 96 ? -6.493 1.289 4.845 1.00 93.50 96 ALA A C 1
ATOM 756 O O . ALA A 1 96 ? -7.008 0.647 3.932 1.00 93.50 96 ALA A O 1
ATOM 757 N N . VAL A 1 97 ? -7.200 2.102 5.635 1.00 90.38 97 VAL A N 1
ATOM 758 C CA . VAL A 1 97 ? -8.652 2.292 5.502 1.00 90.38 97 VAL A CA 1
ATOM 759 C C . VAL A 1 97 ? -9.007 2.757 4.099 1.00 90.38 97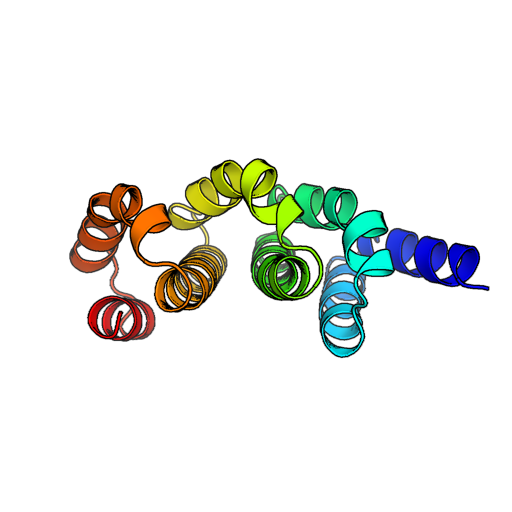 VAL A C 1
ATOM 761 O O . VAL A 1 97 ? -9.870 2.161 3.467 1.00 90.38 97 VAL A O 1
ATOM 764 N N . ASN A 1 98 ? -8.300 3.760 3.569 1.00 90.31 98 ASN A N 1
ATOM 765 C CA . ASN A 1 98 ? -8.517 4.224 2.203 1.00 90.31 98 ASN A CA 1
ATOM 766 C C . ASN A 1 98 ? -8.409 3.086 1.180 1.00 90.31 98 ASN A C 1
ATOM 768 O O . ASN A 1 98 ? -9.325 2.896 0.389 1.00 90.31 98 ASN A O 1
ATOM 772 N N . VAL A 1 99 ? -7.314 2.327 1.205 1.00 92.06 99 VAL A N 1
ATOM 773 C CA . VAL A 1 99 ? -7.089 1.244 0.241 1.00 92.06 99 VAL A CA 1
ATOM 774 C C . VAL A 1 99 ? -8.154 0.161 0.369 1.00 92.06 99 VAL A C 1
ATOM 776 O O . VAL A 1 99 ? -8.693 -0.282 -0.642 1.00 92.06 99 VAL A O 1
ATOM 779 N N . VAL A 1 100 ? -8.499 -0.242 1.591 1.00 90.25 100 VAL A N 1
ATOM 780 C CA . VAL A 1 100 ? -9.526 -1.263 1.817 1.00 90.25 100 VAL A CA 1
ATOM 781 C C . VAL A 1 100 ? -10.899 -0.775 1.350 1.00 90.25 100 VAL A C 1
ATOM 783 O O . VAL A 1 100 ? -11.593 -1.527 0.675 1.00 90.25 100 VAL A O 1
ATOM 786 N N . CYS A 1 101 ? -11.266 0.479 1.622 1.00 86.81 101 CYS A N 1
ATOM 787 C CA . CYS A 1 101 ? -12.490 1.094 1.112 1.00 86.81 101 CYS A CA 1
ATOM 788 C C . CYS A 1 101 ? -12.544 1.072 -0.426 1.00 86.81 101 CYS A C 1
ATOM 790 O O . CYS A 1 101 ? -13.534 0.634 -1.007 1.00 86.81 101 CYS A O 1
ATOM 792 N N . GLU A 1 102 ? -11.472 1.493 -1.104 1.00 88.56 102 GLU A N 1
ATOM 793 C CA . GLU A 1 102 ? -11.420 1.479 -2.574 1.00 88.56 102 GLU A CA 1
ATOM 794 C C . GLU A 1 102 ? -11.548 0.059 -3.151 1.00 88.56 102 GLU A C 1
ATOM 796 O O . GLU A 1 102 ? -12.207 -0.145 -4.172 1.00 88.56 102 GLU A O 1
ATOM 801 N N . LEU A 1 103 ? -10.964 -0.945 -2.493 1.00 87.75 103 LEU A N 1
ATOM 802 C CA . LEU A 1 103 ? -11.097 -2.340 -2.916 1.00 87.75 103 LEU A CA 1
ATOM 803 C C . LEU A 1 103 ? -12.495 -2.912 -2.625 1.00 87.75 103 LEU A C 1
ATOM 805 O O . LEU A 1 103 ? -13.045 -3.639 -3.455 1.00 87.75 103 LEU A O 1
ATOM 809 N N . ALA A 1 104 ? -13.089 -2.562 -1.483 1.00 85.94 104 ALA A N 1
ATOM 810 C CA . ALA A 1 104 ? -14.426 -2.997 -1.091 1.00 85.94 104 ALA A CA 1
ATOM 811 C C . ALA A 1 104 ? -15.502 -2.467 -2.045 1.00 85.94 104 ALA A C 1
ATOM 813 O O . ALA A 1 104 ? -16.399 -3.223 -2.409 1.00 85.94 104 ALA A O 1
ATOM 814 N N . ARG A 1 105 ? -15.366 -1.231 -2.553 1.00 82.69 105 ARG A N 1
ATOM 815 C CA . ARG A 1 105 ? -16.261 -0.704 -3.602 1.00 82.69 105 ARG A CA 1
ATOM 816 C C . ARG A 1 105 ? -16.248 -1.542 -4.879 1.00 82.69 105 ARG A C 1
ATOM 818 O O . ARG A 1 105 ? -17.251 -1.587 -5.582 1.00 82.69 105 ARG A O 1
ATOM 825 N N . LYS A 1 106 ? -15.129 -2.207 -5.187 1.00 81.75 106 LYS A N 1
ATOM 826 C CA . LYS A 1 106 ? -15.028 -3.093 -6.354 1.00 81.75 106 LYS A CA 1
ATOM 827 C C . LYS A 1 106 ? -15.581 -4.491 -6.087 1.00 81.75 106 LYS A C 1
ATOM 829 O O . LYS A 1 106 ? -16.187 -5.062 -6.983 1.00 81.75 106 LYS A O 1
ATOM 834 N N . ASN A 1 107 ? -15.360 -5.048 -4.893 1.00 79.62 107 ASN A N 1
ATOM 835 C CA . ASN A 1 107 ? -15.751 -6.418 -4.537 1.00 79.62 107 ASN A CA 1
ATOM 836 C C . ASN A 1 107 ? -16.247 -6.519 -3.082 1.00 79.62 107 ASN A C 1
ATOM 838 O O . ASN A 1 107 ? -15.540 -7.070 -2.236 1.00 79.62 107 ASN A O 1
ATOM 842 N N . PRO A 1 108 ? -17.469 -6.060 -2.765 1.00 74.69 108 PRO A N 1
ATOM 843 C CA . PRO A 1 108 ? -17.916 -5.873 -1.380 1.00 74.69 108 PRO A CA 1
ATOM 844 C C . PRO A 1 108 ? -17.958 -7.168 -0.555 1.00 74.69 108 PRO A C 1
ATOM 846 O O . PRO A 1 108 ? -17.629 -7.159 0.631 1.00 74.69 108 PRO A O 1
ATOM 849 N N . LYS A 1 109 ? -18.275 -8.311 -1.182 1.00 75.69 109 LYS A N 1
ATOM 850 C CA . LYS A 1 109 ? -18.423 -9.613 -0.500 1.00 75.69 109 LYS A CA 1
ATOM 851 C C . LYS A 1 109 ? -17.170 -10.050 0.269 1.00 75.69 109 LYS A C 1
ATOM 853 O O . LYS A 1 109 ? -17.287 -10.648 1.332 1.00 75.69 109 LYS A O 1
ATOM 858 N N . ASN A 1 110 ? -15.979 -9.718 -0.234 1.00 75.62 110 ASN A N 1
ATOM 859 C CA . ASN A 1 110 ? -14.712 -10.147 0.369 1.00 75.62 110 ASN A CA 1
ATOM 860 C C . ASN A 1 110 ? -14.332 -9.343 1.624 1.00 75.62 110 ASN A C 1
ATOM 862 O O . ASN A 1 110 ? -13.451 -9.763 2.371 1.00 75.62 110 ASN A O 1
ATOM 866 N N . TYR A 1 111 ? -14.980 -8.199 1.857 1.00 77.81 111 TYR A N 1
ATOM 867 C CA . TYR A 1 111 ? -14.613 -7.248 2.911 1.00 77.81 111 TYR A CA 1
ATOM 868 C C . TYR A 1 111 ? -15.640 -7.185 4.048 1.00 77.81 111 TYR A C 1
ATOM 870 O O . TYR A 1 111 ? -15.428 -6.462 5.018 1.00 77.81 111 TYR A O 1
ATOM 878 N N . LEU A 1 112 ? -16.709 -7.988 3.984 1.00 74.19 112 LEU A N 1
ATOM 879 C CA . LEU A 1 112 ? -17.737 -8.073 5.030 1.00 74.19 112 LEU A CA 1
ATOM 880 C C . LEU A 1 112 ? -17.154 -8.452 6.400 1.00 74.19 112 LEU A C 1
ATOM 882 O O . LEU A 1 112 ? -17.581 -7.929 7.425 1.00 74.19 112 LEU A O 1
ATOM 886 N N . SER A 1 113 ? -16.121 -9.298 6.427 1.00 78.44 113 SER A N 1
ATOM 887 C CA . SER A 1 113 ? -15.425 -9.691 7.661 1.00 78.44 113 SER A CA 1
ATOM 888 C C . SER A 1 113 ? -14.650 -8.546 8.330 1.00 78.44 113 SER A C 1
ATOM 890 O O . SER A 1 113 ? -14.248 -8.675 9.486 1.00 78.44 113 SER A O 1
ATOM 892 N N . LEU A 1 114 ? -14.441 -7.425 7.631 1.00 78.00 114 LEU A N 1
ATOM 893 C CA . LEU A 1 114 ? -13.812 -6.222 8.177 1.00 78.00 114 LEU A CA 1
ATOM 894 C C . LEU A 1 114 ? -14.824 -5.228 8.760 1.00 78.00 114 LEU A C 1
ATOM 896 O O . LEU A 1 114 ? -14.405 -4.267 9.402 1.00 78.00 114 LEU A O 1
ATOM 900 N N . ALA A 1 115 ? -16.132 -5.455 8.595 1.00 76.00 115 ALA A N 1
ATOM 901 C CA . ALA A 1 115 ? -17.166 -4.563 9.119 1.00 76.00 115 ALA A CA 1
ATOM 902 C C . ALA A 1 115 ? -17.026 -4.270 10.632 1.00 76.00 115 ALA A C 1
ATOM 904 O O . ALA A 1 115 ? -17.101 -3.096 10.997 1.00 76.00 115 ALA A O 1
ATOM 905 N N . PRO A 1 116 ? -16.720 -5.248 11.516 1.00 78.75 116 PRO A N 1
ATOM 906 C CA . PRO A 1 116 ? -16.507 -4.963 12.940 1.00 78.75 116 PRO A CA 1
ATOM 907 C C . PRO A 1 116 ? -15.308 -4.042 13.201 1.00 78.75 116 PRO A C 1
ATOM 909 O O . PRO A 1 116 ? -15.350 -3.199 14.094 1.00 78.75 116 PRO A O 1
ATOM 912 N N . ILE A 1 117 ? -14.243 -4.173 12.402 1.00 80.38 117 ILE A N 1
ATOM 913 C CA . ILE A 1 117 ? -13.041 -3.335 12.512 1.00 80.38 117 ILE A CA 1
ATOM 914 C C . ILE A 1 117 ? -13.371 -1.911 12.075 1.00 80.38 117 ILE A C 1
ATOM 916 O O . ILE A 1 117 ? -13.019 -0.965 12.773 1.00 80.38 117 ILE A O 1
ATOM 920 N N . PHE A 1 118 ? -14.098 -1.745 10.969 1.00 76.44 118 PHE A N 1
ATOM 921 C CA . PHE A 1 118 ? -14.563 -0.428 10.542 1.00 76.44 118 PHE A CA 1
ATOM 922 C C . PHE A 1 118 ? -15.478 0.227 11.574 1.00 76.44 118 PHE A C 1
ATOM 924 O O . PHE A 1 118 ? -15.318 1.412 11.849 1.00 76.44 118 PHE A O 1
ATOM 931 N N . PHE A 1 119 ? -16.379 -0.538 12.192 1.00 73.88 119 PHE A N 1
ATOM 932 C CA . PHE A 1 119 ? -17.244 -0.031 13.254 1.00 73.88 119 PHE A CA 1
ATOM 933 C C . PHE A 1 119 ? -16.443 0.437 14.473 1.00 73.88 119 PHE A C 1
ATOM 935 O O . PHE A 1 119 ? -16.615 1.569 14.922 1.00 73.88 119 PHE A O 1
ATOM 942 N N . LYS A 1 120 ? -15.489 -0.377 14.946 1.00 78.00 120 LYS A N 1
ATOM 943 C CA . LYS A 1 120 ? -14.556 0.011 16.015 1.00 78.00 120 LYS A CA 1
ATOM 944 C C . LYS A 1 120 ? -13.826 1.306 15.649 1.00 78.00 120 LYS A C 1
ATOM 946 O O . LYS A 1 120 ? -13.886 2.269 16.403 1.00 78.00 120 LYS A O 1
ATOM 951 N N . LEU A 1 121 ? -13.235 1.381 14.456 1.00 73.75 121 LEU A N 1
ATOM 952 C CA . LEU A 1 121 ? -12.542 2.580 13.977 1.00 73.75 121 LEU A CA 1
ATOM 953 C C . LEU A 1 121 ? -13.449 3.817 13.924 1.00 73.75 121 LEU A C 1
ATOM 955 O O . LEU A 1 121 ? -12.988 4.899 14.278 1.00 73.75 121 LEU A O 1
ATOM 959 N N . MET A 1 122 ? -14.724 3.672 13.552 1.00 68.69 122 MET A N 1
ATOM 960 C CA . MET A 1 122 ? -15.690 4.776 13.593 1.00 68.69 122 MET A CA 1
ATOM 961 C C . MET A 1 122 ? -15.982 5.269 15.012 1.00 68.69 122 MET A C 1
ATOM 963 O O . MET A 1 122 ? -16.177 6.461 15.218 1.00 68.69 122 MET A O 1
ATOM 967 N N . THR A 1 123 ? -16.007 4.368 15.992 1.00 68.00 123 THR A N 1
ATOM 968 C CA . THR A 1 123 ? -16.297 4.727 17.390 1.00 68.00 123 THR A CA 1
ATOM 969 C C . THR A 1 123 ? -15.078 5.222 18.169 1.00 68.00 123 THR A C 1
ATOM 971 O O . THR A 1 123 ? -15.236 5.954 19.140 1.00 68.00 123 THR A O 1
ATOM 974 N N . THR A 1 124 ? -13.864 4.819 17.779 1.00 69.25 124 THR A N 1
ATOM 975 C CA . THR A 1 124 ? -12.634 5.094 18.544 1.00 69.25 124 THR A CA 1
ATOM 976 C C . THR A 1 124 ? -11.754 6.177 17.913 1.00 69.25 124 THR A C 1
ATOM 978 O O . THR A 1 124 ? -10.929 6.771 18.603 1.00 69.25 124 THR A O 1
ATOM 981 N N . SER A 1 125 ? -11.884 6.441 16.609 1.00 67.94 125 SER A N 1
ATOM 982 C CA . SER A 1 125 ? -11.028 7.411 15.921 1.00 67.94 125 SER A CA 1
ATOM 983 C C . SER A 1 125 ? -11.567 8.836 16.039 1.00 67.94 125 SER A C 1
ATOM 985 O O . SER A 1 125 ? -12.716 9.105 15.710 1.00 67.94 125 SER A O 1
ATOM 987 N N . THR A 1 126 ? -10.704 9.779 16.418 1.00 64.12 126 THR A N 1
ATOM 988 C CA . THR A 1 126 ? -10.973 11.228 16.360 1.00 64.12 126 THR A CA 1
ATOM 989 C C . THR A 1 126 ? -10.629 11.839 14.994 1.00 64.12 126 THR A C 1
ATOM 991 O O . THR A 1 126 ? -10.726 13.050 14.795 1.00 64.12 126 THR A O 1
ATOM 994 N N . ASN A 1 127 ? -10.209 11.018 14.022 1.00 69.75 127 ASN A N 1
ATOM 995 C CA . ASN A 1 127 ? -9.840 11.479 12.690 1.00 69.75 127 ASN A CA 1
ATOM 996 C C . ASN A 1 127 ? -11.088 11.669 11.813 1.00 69.75 127 ASN A C 1
ATOM 998 O O . ASN A 1 127 ? -11.525 10.751 11.115 1.00 69.75 127 ASN A O 1
ATOM 1002 N N . ASN A 1 128 ? -11.621 12.893 11.806 1.00 73.06 128 ASN A N 1
ATOM 1003 C CA . ASN A 1 128 ? -12.810 13.282 11.039 1.00 73.06 128 ASN A CA 1
ATOM 1004 C C . ASN A 1 128 ? -12.759 12.858 9.560 1.00 73.06 128 ASN A C 1
ATOM 1006 O O . ASN A 1 128 ? -13.771 12.438 9.003 1.00 73.06 128 ASN A O 1
ATOM 1010 N N . TRP A 1 129 ? -11.587 12.914 8.916 1.00 75.25 129 TRP A N 1
ATOM 1011 C CA . TRP A 1 129 ? -11.441 12.493 7.518 1.00 75.25 129 TRP A CA 1
ATOM 1012 C C . TRP A 1 129 ? -11.664 10.988 7.342 1.00 75.25 129 TRP A C 1
ATOM 1014 O O . TRP A 1 129 ? -12.319 10.557 6.391 1.00 75.25 129 TRP A O 1
ATOM 1024 N N . MET A 1 130 ? -11.152 10.186 8.276 1.00 67.56 130 MET A N 1
ATOM 1025 C CA . MET A 1 130 ? -11.326 8.738 8.272 1.00 67.56 130 MET A CA 1
ATOM 1026 C C . MET A 1 130 ? -12.784 8.351 8.546 1.00 67.56 130 MET A C 1
ATOM 1028 O O . MET A 1 130 ? -13.319 7.502 7.836 1.00 67.56 130 MET A O 1
ATOM 1032 N N . LEU A 1 131 ? -13.453 9.033 9.484 1.00 65.62 131 LEU A N 1
ATOM 1033 C CA . LEU A 1 131 ? -14.878 8.833 9.780 1.00 65.62 131 LEU A CA 1
ATOM 1034 C C . LEU A 1 131 ? -15.760 9.095 8.554 1.00 65.62 131 LEU A C 1
ATOM 1036 O O . LEU A 1 131 ? -16.529 8.227 8.145 1.00 65.62 131 LEU A O 1
ATOM 1040 N N . ILE A 1 132 ? -15.588 10.255 7.907 1.00 72.81 132 ILE A N 1
ATOM 1041 C CA . ILE A 1 132 ? -16.330 10.617 6.688 1.00 72.81 132 ILE A CA 1
ATOM 1042 C C . ILE A 1 132 ? -16.129 9.562 5.596 1.00 72.81 132 ILE A C 1
ATOM 1044 O O . ILE A 1 132 ? -17.052 9.252 4.843 1.00 72.81 132 ILE A O 1
ATOM 1048 N N . LYS A 1 133 ? -14.917 9.016 5.482 1.00 66.25 133 LYS A N 1
ATOM 1049 C CA . LYS A 1 133 ? -14.593 8.045 4.441 1.00 66.25 133 LYS A CA 1
ATOM 1050 C C . LYS A 1 133 ? -15.226 6.678 4.675 1.00 66.25 133 LYS A C 1
ATOM 1052 O O . LYS A 1 133 ? -15.660 6.072 3.701 1.00 66.25 133 LYS A O 1
ATOM 1057 N N . ILE A 1 134 ? -15.281 6.223 5.927 1.00 66.25 134 ILE A N 1
ATOM 1058 C CA . ILE A 1 134 ? -15.913 4.949 6.290 1.00 66.25 134 ILE A CA 1
ATOM 1059 C C . ILE A 1 134 ? -17.437 5.046 6.147 1.00 66.25 134 ILE A C 1
ATOM 1061 O O . ILE A 1 134 ? -18.034 4.130 5.603 1.00 66.25 134 ILE A O 1
ATOM 1065 N N . ILE A 1 135 ? -18.060 6.164 6.543 1.00 68.44 135 ILE A N 1
ATOM 1066 C CA . ILE A 1 135 ? -19.518 6.372 6.401 1.00 68.44 135 ILE A CA 1
ATOM 1067 C C . ILE A 1 135 ? -19.961 6.381 4.926 1.00 68.44 135 ILE A C 1
ATOM 1069 O O . ILE A 1 135 ? -21.079 5.992 4.610 1.00 68.44 135 ILE A O 1
ATOM 1073 N N . LYS A 1 136 ? -19.095 6.842 4.014 1.00 62.47 136 LYS A N 1
ATOM 1074 C CA . LYS A 1 136 ? -19.352 6.874 2.561 1.00 62.47 136 LYS A CA 1
ATOM 1075 C C . LYS A 1 136 ? -19.065 5.547 1.842 1.00 62.47 136 LYS A C 1
ATOM 1077 O O . LYS A 1 136 ? -19.089 5.528 0.606 1.00 62.47 136 LYS A O 1
ATOM 1082 N N . LEU A 1 137 ? -18.653 4.503 2.559 1.00 56.53 137 LEU A N 1
ATOM 1083 C CA . LEU A 1 137 ? -18.450 3.168 1.998 1.00 56.53 137 LEU A CA 1
ATOM 1084 C C . LEU A 1 137 ? -19.773 2.401 1.989 1.00 56.53 137 LEU A C 1
ATOM 1086 O O . LEU A 1 137 ? -20.033 1.7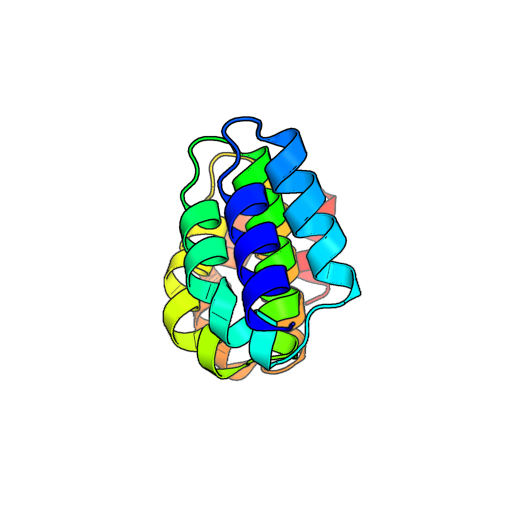67 0.945 1.00 56.53 137 LEU A O 1
#

Foldseek 3Di:
DVVVVLVVLLPQCPDPDLVSNLVSLVVCLVPPALVSLVSCVVSLLVQCVDPDLSSVLSSLLSVLSSCVHHVVSCVVCVVSLLVQCVDPDPSSNLSSLVSLLVVCVVPVVVCPVCVVSLVVCLVPDPPPVSNVSSVVD

pLDDT: mean 86.89, std 10.17, range [56.0, 97.12]

Sequence (137 aa):
LLMLTTNMIRKDLNSQNQYDAGLALSGLSCFISPDLARDLVNDIMTLLTSTKPYLRKKAVLMMYKVFLRFPEALRPAFPRLKEKLEDPDSGVQSAAVNVVCELARKNPKNYLSLAPIFFKLMTTSTNNWMLIKIIKL

Secondary structure (DSSP, 8-state):
-HHHHHHHHHHHHT-SSHHHHHHHHHHHHHH--HHHHHHHHHHHHHHTT-S-HHHHHHHHHHHHHHHHH-GGGHHHHHHHHHHGGG-SSHHHHHHHHHHHHHHHHH-GGGGGGGHHHHHHHHHH---HHHHHHHHT-

Organism: NCBI:txid1563983